Protein AF-A0A1J4XN69-F1 (afdb_monomer)

pLDDT: mean 76.32, std 21.77, range [27.19, 97.62]

Mean predicted aligned error: 12.13 Å

Structure (mmCIF, N/CA/C/O backbone):
data_AF-A0A1J4XN69-F1
#
_entry.id   AF-A0A1J4XN69-F1
#
loop_
_atom_site.group_PDB
_atom_site.id
_atom_site.type_symbol
_atom_site.label_atom_id
_atom_site.label_alt_id
_atom_site.label_comp_id
_atom_site.label_asym_id
_atom_site.label_entity_id
_atom_site.label_seq_id
_atom_site.pdbx_PDB_ins_code
_atom_site.Cartn_x
_atom_site.Cartn_y
_atom_site.Cartn_z
_atom_site.occupancy
_atom_site.B_iso_or_equiv
_atom_site.auth_seq_id
_atom_site.auth_comp_id
_atom_site.auth_asym_id
_atom_site.auth_atom_id
_atom_site.pdbx_PDB_model_num
ATOM 1 N N . MET A 1 1 ? 41.492 -45.434 -19.836 1.00 35.31 1 MET A N 1
ATOM 2 C CA . MET A 1 1 ? 42.492 -44.743 -20.677 1.00 35.31 1 MET A CA 1
ATOM 3 C C . MET A 1 1 ? 41.707 -43.757 -21.533 1.00 35.31 1 MET A C 1
ATOM 5 O O . MET A 1 1 ? 40.925 -44.209 -22.350 1.00 35.31 1 MET A O 1
ATOM 9 N N . THR A 1 2 ? 41.523 -42.527 -21.042 1.00 30.77 2 THR A N 1
ATOM 10 C CA . THR A 1 2 ? 42.306 -41.327 -21.431 1.00 30.77 2 THR A CA 1
ATOM 11 C C . THR A 1 2 ? 41.895 -40.849 -22.830 1.00 30.77 2 THR A C 1
ATOM 13 O O . THR A 1 2 ? 41.963 -41.652 -23.744 1.00 30.77 2 THR A O 1
ATOM 16 N N . LEU A 1 3 ? 41.552 -39.599 -23.148 1.00 30.45 3 LEU A N 1
ATOM 17 C CA . LEU A 1 3 ? 41.220 -38.330 -22.477 1.00 30.45 3 LEU A CA 1
ATOM 18 C C . LEU A 1 3 ? 40.972 -37.339 -23.656 1.00 30.45 3 LEU A C 1
ATOM 20 O O . LEU A 1 3 ? 41.602 -37.530 -24.693 1.00 30.45 3 LEU A O 1
ATOM 24 N N . ILE A 1 4 ? 40.179 -36.270 -23.438 1.00 34.19 4 ILE A N 1
ATOM 25 C CA . ILE A 1 4 ? 40.153 -34.936 -24.126 1.00 34.19 4 ILE A CA 1
ATOM 26 C C . ILE A 1 4 ? 39.883 -34.874 -25.661 1.00 34.19 4 ILE A C 1
ATOM 28 O O . ILE A 1 4 ? 40.164 -35.812 -26.382 1.00 34.19 4 ILE A O 1
ATOM 32 N N . VAL A 1 5 ? 39.317 -33.831 -26.296 1.00 29.91 5 VAL A N 1
ATOM 33 C CA . VAL A 1 5 ? 39.166 -32.370 -26.069 1.00 29.91 5 VAL A CA 1
ATOM 34 C C . VAL A 1 5 ? 37.910 -31.916 -26.869 1.00 29.91 5 VAL A C 1
ATOM 36 O O . VAL A 1 5 ? 37.657 -32.461 -27.936 1.00 29.91 5 VAL A O 1
ATOM 39 N N . GLY A 1 6 ? 37.081 -30.970 -26.411 1.00 27.19 6 GLY A N 1
ATOM 40 C CA . GLY A 1 6 ? 37.078 -29.594 -26.957 1.00 27.19 6 GLY A CA 1
ATOM 41 C C . GLY A 1 6 ? 35.696 -29.189 -27.498 1.00 27.19 6 GLY A C 1
ATOM 42 O O . GLY A 1 6 ? 35.107 -29.923 -28.276 1.00 27.19 6 GLY A O 1
ATOM 43 N N . CYS A 1 7 ? 35.075 -28.120 -26.993 1.00 29.77 7 CYS A N 1
ATOM 44 C CA 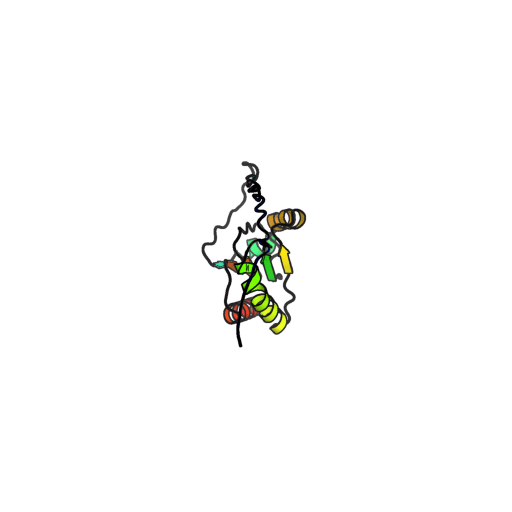. CYS A 1 7 ? 35.172 -26.721 -27.464 1.00 29.77 7 CYS A CA 1
ATOM 45 C C . CYS A 1 7 ? 33.787 -26.299 -28.023 1.00 29.77 7 CYS A C 1
ATOM 47 O O . CYS A 1 7 ? 33.346 -26.785 -29.056 1.00 29.77 7 CYS A O 1
ATOM 49 N N . SER A 1 8 ? 32.985 -25.588 -27.227 1.00 33.19 8 SER A N 1
ATOM 50 C CA . SER A 1 8 ? 32.719 -24.145 -27.391 1.00 33.19 8 SER A CA 1
ATOM 51 C C . SER A 1 8 ? 31.773 -23.797 -28.541 1.00 33.19 8 SER A C 1
ATOM 53 O O . SER A 1 8 ? 32.175 -23.771 -29.700 1.00 33.19 8 SER A O 1
ATOM 55 N N . LYS A 1 9 ? 30.550 -23.372 -28.204 1.00 38.03 9 LYS A N 1
ATOM 56 C CA . LYS A 1 9 ? 29.895 -22.284 -28.939 1.00 38.03 9 LYS A CA 1
ATOM 57 C C . LYS A 1 9 ? 29.342 -21.276 -27.942 1.00 38.03 9 LYS A C 1
ATOM 59 O O . LYS A 1 9 ? 28.361 -21.534 -27.253 1.00 38.03 9 LYS A O 1
ATOM 64 N N . GLN A 1 10 ? 30.058 -20.159 -27.858 1.00 33.34 10 GLN A N 1
ATOM 65 C CA . GLN A 1 10 ? 29.579 -18.897 -27.321 1.00 33.34 10 GLN A CA 1
ATOM 66 C C . GLN A 1 10 ? 28.305 -18.469 -28.057 1.00 33.34 10 GLN A C 1
ATOM 68 O O . GLN A 1 10 ? 28.225 -18.584 -29.280 1.00 33.34 10 GLN A O 1
ATOM 73 N N . ALA A 1 11 ? 27.355 -17.917 -27.311 1.00 31.45 11 ALA A N 1
ATOM 74 C CA . ALA A 1 11 ? 26.424 -16.929 -27.829 1.00 31.45 11 ALA A CA 1
ATOM 75 C C . ALA A 1 11 ? 26.785 -15.601 -27.152 1.00 31.45 11 ALA A C 1
ATOM 77 O O . ALA A 1 11 ? 26.279 -15.277 -26.083 1.00 31.45 11 ALA A O 1
ATOM 78 N N . ASP A 1 12 ? 27.738 -14.889 -27.750 1.00 33.47 12 ASP A N 1
ATOM 79 C CA . ASP A 1 12 ? 27.835 -13.439 -27.621 1.00 33.47 12 ASP A CA 1
ATOM 80 C C . ASP A 1 12 ? 27.062 -12.868 -28.806 1.00 33.47 12 ASP A C 1
ATOM 82 O O . ASP A 1 12 ? 27.462 -13.091 -29.946 1.00 33.47 12 ASP A O 1
ATOM 86 N N . VAL A 1 13 ? 25.943 -12.199 -28.538 1.00 35.69 13 VAL A N 1
ATOM 87 C CA . VAL A 1 13 ? 25.631 -10.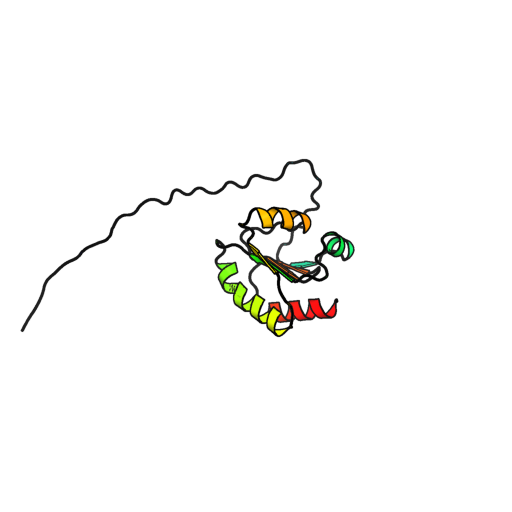943 -29.222 1.00 35.69 13 VAL A CA 1
ATOM 88 C C . VAL A 1 13 ? 24.973 -10.047 -28.183 1.00 35.69 13 VAL A C 1
ATOM 90 O O . VAL A 1 13 ? 23.771 -10.105 -27.923 1.00 35.69 13 VAL A O 1
ATOM 93 N N . THR A 1 14 ? 25.810 -9.230 -27.561 1.00 39.53 14 THR A N 1
ATOM 94 C CA . THR A 1 14 ? 25.396 -7.970 -26.952 1.00 39.53 14 THR A CA 1
ATOM 95 C C . THR A 1 14 ? 24.669 -7.113 -27.997 1.00 39.53 14 THR A C 1
ATOM 97 O O . THR A 1 14 ? 25.216 -6.792 -29.049 1.00 39.53 14 THR A O 1
ATOM 100 N N . GLN A 1 15 ? 23.427 -6.721 -27.711 1.00 38.56 15 GLN A N 1
ATOM 101 C CA . GLN A 1 15 ? 22.818 -5.551 -28.338 1.00 38.56 15 GLN A CA 1
ATOM 102 C C . GLN A 1 15 ? 22.470 -4.553 -27.229 1.00 38.56 15 GLN A C 1
ATOM 104 O O . GLN A 1 15 ? 21.884 -4.949 -26.219 1.00 38.56 15 GLN A O 1
ATOM 109 N N . PRO A 1 16 ? 22.888 -3.285 -27.366 1.00 36.38 16 PRO A N 1
ATOM 110 C CA . PRO A 1 16 ? 22.717 -2.281 -26.333 1.00 36.38 16 PRO A CA 1
ATOM 111 C C . PRO A 1 16 ? 21.229 -1.956 -26.213 1.00 36.38 16 PRO A C 1
ATOM 113 O O . PRO A 1 16 ? 20.608 -1.494 -27.168 1.00 36.38 16 PRO A O 1
ATOM 116 N N . VAL A 1 17 ? 20.647 -2.203 -25.041 1.00 45.75 17 VAL A N 1
ATO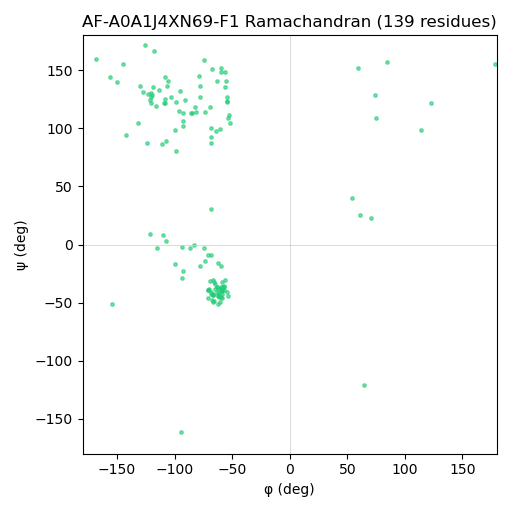M 117 C CA . VAL A 1 17 ? 19.336 -1.648 -24.711 1.00 45.75 17 VAL A CA 1
ATOM 118 C C . VAL A 1 17 ? 19.514 -0.142 -24.554 1.00 45.75 17 VAL A C 1
ATOM 120 O O . VAL A 1 17 ? 20.056 0.341 -23.563 1.00 45.75 17 VAL A O 1
ATOM 123 N N . GLU A 1 18 ? 19.146 0.601 -25.598 1.00 37.28 18 GLU A N 1
ATOM 124 C CA . GLU A 1 18 ? 19.028 2.053 -25.552 1.00 37.28 18 GLU A CA 1
ATOM 125 C C . GLU A 1 18 ? 18.102 2.431 -24.396 1.00 37.28 18 GLU A C 1
ATOM 127 O O . GLU A 1 18 ? 16.889 2.212 -24.432 1.00 37.28 18 GLU A O 1
ATOM 132 N N . ASN A 1 19 ? 18.708 3.001 -23.358 1.00 50.09 19 ASN A N 1
ATOM 133 C CA . ASN A 1 19 ? 18.027 3.635 -22.246 1.00 5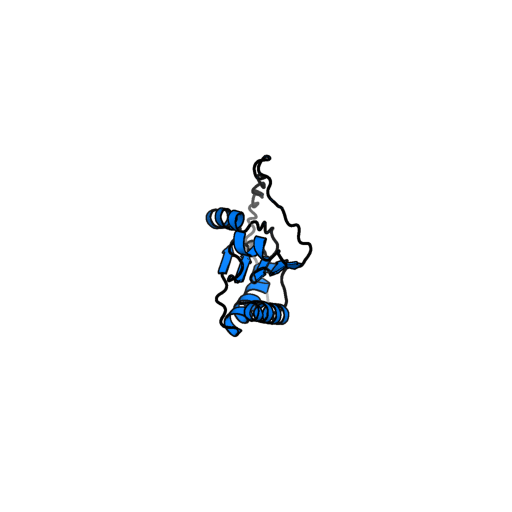0.09 19 ASN A CA 1
ATOM 134 C C . ASN A 1 19 ? 17.183 4.792 -22.786 1.00 50.09 19 ASN A C 1
ATOM 136 O O . ASN A 1 19 ? 17.688 5.887 -23.029 1.00 50.09 19 ASN A O 1
ATOM 140 N N . LYS A 1 20 ? 15.885 4.557 -22.967 1.00 40.59 20 LYS A N 1
ATOM 141 C CA . LYS A 1 20 ? 14.895 5.628 -23.060 1.00 40.59 20 LYS A CA 1
ATOM 142 C C . LYS A 1 20 ? 14.251 5.752 -21.695 1.00 40.59 20 LYS A C 1
ATOM 144 O O . LYS A 1 20 ? 13.187 5.196 -21.438 1.00 40.59 20 LYS A O 1
ATOM 149 N N . GLU A 1 21 ? 14.955 6.451 -20.809 1.00 42.66 21 GLU A N 1
ATOM 150 C CA . GLU A 1 21 ? 14.348 7.073 -19.641 1.00 42.66 21 GLU A CA 1
ATOM 151 C C . GLU A 1 21 ? 13.164 7.898 -20.157 1.00 42.66 21 GLU A C 1
ATOM 153 O O . GLU A 1 21 ? 13.344 8.920 -20.821 1.00 42.66 21 GLU A O 1
ATOM 158 N N . ALA A 1 22 ? 11.945 7.400 -19.946 1.00 39.31 22 ALA A N 1
ATOM 159 C CA . ALA A 1 22 ? 10.741 8.166 -20.207 1.00 39.31 22 ALA A CA 1
ATOM 160 C C . ALA A 1 22 ? 10.766 9.348 -19.237 1.00 39.31 22 ALA A C 1
ATOM 162 O O . ALA A 1 22 ? 10.485 9.205 -18.046 1.00 39.31 22 ALA A O 1
ATOM 163 N N . ALA A 1 23 ? 11.222 10.488 -19.754 1.00 38.09 23 ALA A N 1
ATOM 164 C CA . ALA A 1 23 ? 11.354 11.722 -19.015 1.00 38.09 23 ALA A CA 1
ATOM 165 C C . ALA A 1 23 ? 10.010 12.063 -18.369 1.00 38.09 23 ALA A C 1
ATOM 167 O O . ALA A 1 23 ? 8.976 12.158 -19.027 1.00 38.09 23 ALA A O 1
ATOM 168 N N . TYR A 1 24 ? 10.052 12.213 -17.052 1.00 50.41 24 TYR A N 1
ATOM 169 C CA . TYR A 1 24 ? 8.988 12.779 -16.245 1.00 50.41 24 TYR A CA 1
ATOM 170 C C . TYR A 1 24 ? 8.582 14.142 -16.821 1.00 50.41 24 TYR A C 1
ATOM 172 O O . TYR A 1 24 ? 9.355 15.096 -16.755 1.00 50.41 24 TYR A O 1
ATOM 180 N N . GLU A 1 25 ? 7.375 14.241 -17.376 1.00 45.91 25 GLU A N 1
ATOM 181 C CA . GLU A 1 25 ? 6.770 15.535 -17.676 1.00 45.91 25 GLU A CA 1
ATOM 182 C C . GLU A 1 25 ? 6.073 16.046 -16.404 1.00 45.91 25 GLU A C 1
ATOM 184 O O . GLU A 1 25 ? 5.119 15.415 -15.930 1.00 45.91 25 GLU A O 1
ATOM 189 N N . PRO A 1 26 ? 6.551 17.147 -15.792 1.00 45.44 26 PRO A N 1
ATOM 190 C CA . PRO A 1 26 ? 5.891 17.725 -14.632 1.00 45.44 26 PRO A CA 1
ATOM 191 C C . PRO A 1 26 ? 4.484 18.207 -15.003 1.00 45.44 26 PRO A C 1
ATOM 193 O O . PRO A 1 26 ? 4.264 18.782 -16.069 1.00 45.44 26 PRO A O 1
ATOM 196 N N . ALA A 1 27 ? 3.531 17.991 -14.094 1.00 50.09 27 ALA A N 1
ATOM 197 C CA . ALA A 1 27 ? 2.179 18.526 -14.217 1.00 50.09 27 ALA A CA 1
ATOM 198 C C . ALA A 1 27 ? 2.199 20.068 -14.368 1.00 50.09 27 ALA A C 1
ATOM 200 O O . ALA A 1 27 ? 3.099 20.722 -13.830 1.00 50.09 27 ALA A O 1
ATOM 201 N N . PRO A 1 28 ? 1.233 20.661 -15.099 1.00 51.94 28 PRO A N 1
ATOM 202 C CA . PRO A 1 28 ? 1.236 22.084 -15.421 1.00 51.94 28 PRO A CA 1
ATOM 203 C C . PRO A 1 28 ? 1.213 22.992 -14.171 1.00 51.94 28 PRO A C 1
ATOM 205 O O . PRO A 1 28 ? 0.596 22.638 -13.168 1.00 51.94 28 PRO A O 1
ATOM 208 N N . PRO A 1 29 ? 1.836 24.189 -14.220 1.00 59.09 29 PRO A N 1
ATOM 209 C CA . PRO A 1 29 ? 2.292 24.914 -13.023 1.00 59.09 29 PRO A CA 1
ATOM 210 C C . PRO A 1 29 ? 1.215 25.600 -12.161 1.00 59.09 29 PRO A C 1
ATOM 212 O O . PRO A 1 29 ? 1.563 26.211 -11.155 1.00 59.09 29 PRO A O 1
ATOM 215 N N . ASN A 1 30 ? -0.066 25.573 -12.550 1.00 57.38 30 ASN A N 1
ATOM 216 C CA . ASN A 1 30 ? -1.038 26.589 -12.112 1.00 57.38 30 ASN A CA 1
ATOM 217 C C . ASN A 1 30 ? -2.266 26.064 -11.352 1.00 57.38 30 ASN A C 1
ATOM 219 O O . ASN A 1 30 ? -3.185 26.837 -11.086 1.00 57.38 30 ASN A O 1
ATOM 223 N N . GLU A 1 31 ? -2.297 24.791 -10.968 1.00 54.47 31 GLU A N 1
ATOM 224 C CA . GLU A 1 31 ? -3.326 24.280 -10.059 1.00 54.47 31 GLU A CA 1
ATOM 225 C C . GLU A 1 31 ? -2.706 24.120 -8.667 1.00 54.47 31 GLU A C 1
ATOM 227 O O . GLU A 1 31 ? -1.654 23.485 -8.556 1.00 54.47 31 GLU A O 1
ATOM 232 N N . PRO A 1 32 ? -3.289 24.694 -7.595 1.00 46.97 32 PRO A N 1
ATOM 233 C CA . PRO A 1 32 ? -2.801 24.460 -6.245 1.00 46.97 32 PRO A CA 1
ATOM 234 C C . PRO A 1 32 ? -3.085 23.002 -5.872 1.00 46.97 32 PRO A C 1
ATOM 236 O O . PRO A 1 32 ? -4.126 22.672 -5.308 1.00 46.97 32 PRO A O 1
ATOM 239 N N . VAL A 1 33 ? -2.158 22.112 -6.218 1.00 53.00 33 VAL A N 1
ATOM 240 C CA . VAL A 1 33 ? -2.153 20.743 -5.718 1.00 53.00 33 VAL A CA 1
ATOM 241 C C . VAL A 1 33 ? -1.711 20.832 -4.264 1.00 53.00 33 VAL A C 1
ATOM 243 O O . VAL A 1 33 ? -0.590 21.239 -3.963 1.00 53.00 33 VAL A O 1
ATOM 246 N N . GLU A 1 34 ? -2.604 20.494 -3.342 1.00 54.84 34 GLU A N 1
ATOM 247 C CA . GLU A 1 34 ? -2.238 20.302 -1.943 1.00 54.84 34 GLU A CA 1
ATOM 248 C C . GLU A 1 34 ? -1.361 19.043 -1.854 1.00 54.84 34 GLU A C 1
ATOM 250 O O . GLU A 1 34 ? -1.858 17.916 -1.792 1.00 54.84 34 GLU A O 1
ATOM 255 N N . ILE A 1 35 ? -0.043 19.239 -1.933 1.00 59.31 35 ILE A N 1
ATOM 256 C CA . ILE A 1 35 ? 0.947 18.162 -1.889 1.00 59.31 35 ILE A CA 1
ATOM 257 C C . ILE A 1 35 ? 1.261 17.860 -0.426 1.00 59.31 35 ILE A C 1
ATOM 259 O O . ILE A 1 35 ? 1.864 18.668 0.280 1.00 59.31 35 ILE A O 1
ATOM 263 N N . ILE A 1 36 ? 0.873 16.668 0.022 1.00 65.38 36 ILE A N 1
ATOM 264 C CA . ILE A 1 36 ? 1.246 16.146 1.336 1.00 65.38 36 ILE A CA 1
ATOM 265 C C . ILE A 1 36 ? 2.513 15.312 1.156 1.00 65.38 36 ILE A C 1
ATOM 267 O O . ILE A 1 36 ? 2.473 14.205 0.621 1.00 65.38 36 ILE A O 1
ATOM 271 N N . THR A 1 37 ? 3.650 15.846 1.599 1.00 65.31 37 THR A N 1
ATOM 272 C CA . THR A 1 37 ? 4.926 15.124 1.563 1.00 65.31 37 THR A CA 1
ATOM 273 C C . THR A 1 37 ? 5.026 14.188 2.760 1.00 65.31 37 THR A C 1
ATOM 275 O O . THR A 1 37 ? 5.044 14.632 3.907 1.00 65.31 37 THR A O 1
ATOM 278 N N . LEU A 1 38 ? 5.131 12.888 2.494 1.00 71.81 38 LEU A N 1
ATOM 279 C CA . LEU A 1 38 ? 5.345 11.861 3.511 1.00 71.81 38 LEU A CA 1
ATOM 280 C C . LEU A 1 38 ? 6.781 11.345 3.429 1.00 71.81 38 LEU A C 1
ATOM 282 O O . LEU A 1 38 ? 7.294 11.095 2.342 1.00 71.81 38 LEU A O 1
ATOM 286 N N . THR A 1 39 ? 7.435 11.174 4.579 1.0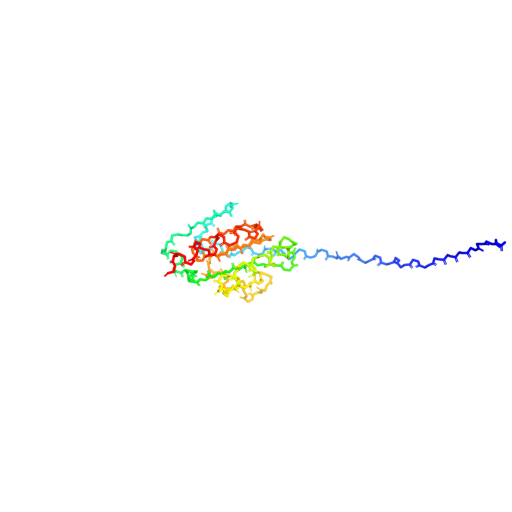0 69.44 39 THR A N 1
ATOM 287 C CA . THR A 1 39 ? 8.807 10.639 4.646 1.00 69.44 39 THR A CA 1
ATOM 288 C C . THR A 1 39 ? 8.845 9.129 4.868 1.00 69.44 39 THR A C 1
ATOM 290 O O . THR A 1 39 ? 9.790 8.477 4.435 1.00 69.44 39 THR A O 1
ATOM 293 N N . LYS A 1 40 ? 7.830 8.559 5.532 1.00 80.25 40 LYS A N 1
ATOM 294 C CA . LYS A 1 40 ? 7.721 7.113 5.781 1.00 80.25 40 LYS A CA 1
ATOM 295 C C . LYS A 1 40 ? 6.278 6.662 5.979 1.00 80.25 40 LYS A C 1
ATOM 297 O O . LYS A 1 40 ? 5.825 5.743 5.319 1.00 80.25 40 LYS A O 1
ATOM 302 N N . GLU A 1 41 ? 5.552 7.320 6.868 1.00 86.50 41 GLU A N 1
ATOM 303 C CA . GLU A 1 41 ? 4.135 7.067 7.126 1.00 86.50 41 GLU A CA 1
ATOM 304 C C . GLU A 1 41 ? 3.449 8.392 7.452 1.00 86.50 41 GLU A C 1
ATOM 306 O O . GLU A 1 41 ? 4.096 9.349 7.888 1.00 86.50 41 GLU A O 1
ATOM 311 N N . GLY A 1 42 ? 2.145 8.468 7.230 1.00 86.81 42 GLY A N 1
ATOM 312 C CA . GLY A 1 42 ? 1.360 9.626 7.620 1.00 86.81 42 GLY A CA 1
ATOM 313 C C . GLY A 1 42 ? -0.126 9.363 7.532 1.00 86.81 42 GLY A C 1
ATOM 314 O O . GLY A 1 42 ? -0.585 8.448 6.853 1.00 86.81 42 GLY A O 1
ATOM 315 N N . ARG A 1 43 ? -0.899 10.176 8.243 1.00 88.81 43 ARG A N 1
ATOM 316 C CA . ARG A 1 43 ? -2.352 10.056 8.278 1.00 88.81 43 ARG A CA 1
ATOM 317 C C . ARG A 1 43 ? -2.974 11.346 7.766 1.00 88.81 43 ARG A C 1
ATOM 319 O O . ARG A 1 43 ? -2.656 12.426 8.257 1.00 88.81 43 ARG A O 1
ATOM 326 N N . LEU A 1 44 ? -3.854 11.213 6.783 1.00 87.31 44 LEU A N 1
ATOM 327 C CA . LEU A 1 44 ? -4.664 12.314 6.282 1.00 87.31 44 LEU A CA 1
ATOM 328 C C . LEU A 1 44 ? -5.658 12.760 7.357 1.00 87.31 44 LEU A C 1
ATOM 330 O O . LEU A 1 44 ? -6.119 11.949 8.170 1.00 87.31 44 LEU A O 1
ATOM 334 N N . SER A 1 45 ? -6.038 14.040 7.330 1.00 88.56 45 SER A N 1
ATOM 335 C CA . SER A 1 45 ? -7.200 14.491 8.093 1.00 88.56 45 SER A CA 1
ATOM 336 C C . SER A 1 45 ? -8.448 13.732 7.620 1.00 88.56 45 SER A C 1
ATOM 338 O O . SER A 1 45 ? -8.533 13.304 6.464 1.00 88.56 45 SER A O 1
ATOM 340 N N . GLN A 1 46 ? -9.441 13.557 8.495 1.00 88.31 46 GLN A N 1
ATOM 341 C CA . GLN A 1 46 ? -10.664 12.841 8.120 1.00 88.31 46 GLN A CA 1
ATOM 342 C C . GLN A 1 46 ? -11.376 13.520 6.939 1.00 88.31 46 GLN A C 1
ATOM 344 O O . GLN A 1 46 ? -11.827 12.841 6.022 1.00 88.31 46 GLN A O 1
ATOM 349 N N . GLY A 1 47 ? -11.412 14.857 6.911 1.00 89.00 47 GLY A N 1
ATOM 350 C CA . GLY A 1 47 ? -11.992 15.608 5.796 1.00 89.00 47 GLY A CA 1
ATOM 351 C C . GLY A 1 47 ? -11.271 15.347 4.473 1.00 89.00 47 GLY A C 1
ATOM 352 O O . GLY A 1 47 ? -11.918 15.141 3.449 1.00 89.00 47 GLY A O 1
ATOM 353 N N . ASP A 1 48 ? -9.942 15.293 4.494 1.00 88.25 48 ASP A N 1
ATOM 354 C CA . ASP A 1 48 ? -9.120 15.069 3.300 1.00 88.25 48 ASP A CA 1
ATOM 355 C C . ASP A 1 48 ? -9.212 13.647 2.769 1.00 88.25 48 ASP A C 1
ATOM 357 O O . ASP A 1 48 ? -9.290 13.441 1.558 1.00 88.25 48 ASP A O 1
ATOM 361 N N . CYS A 1 49 ? -9.253 12.686 3.683 1.00 89.25 49 CYS A N 1
ATOM 362 C CA . CYS A 1 49 ? -9.454 11.277 3.394 1.00 89.25 49 CYS A CA 1
ATOM 363 C C . CYS A 1 49 ? -10.811 11.010 2.723 1.00 89.25 49 CYS A C 1
ATOM 365 O O . CYS A 1 49 ? -10.872 10.325 1.701 1.00 89.25 49 CYS A O 1
ATOM 367 N N . MET A 1 50 ? -11.886 11.615 3.245 1.00 89.94 50 MET A N 1
ATOM 368 C CA . MET A 1 50 ? -13.235 11.509 2.673 1.00 89.94 50 MET A CA 1
ATOM 369 C C . MET A 1 50 ? -13.332 12.195 1.305 1.00 89.94 50 MET A C 1
ATOM 371 O O . MET A 1 50 ? -13.883 11.622 0.369 1.00 89.94 50 MET A O 1
ATOM 375 N N . LYS A 1 51 ? -12.758 13.401 1.150 1.00 89.69 51 LYS A N 1
ATOM 376 C CA . LYS A 1 51 ? -12.718 14.112 -0.146 1.00 89.69 51 LYS A CA 1
ATOM 377 C C . LYS A 1 51 ? -12.038 13.279 -1.237 1.00 89.69 51 LYS A C 1
ATOM 379 O O . LYS A 1 51 ? -12.507 13.269 -2.371 1.00 89.69 51 LYS A O 1
ATOM 384 N N . ARG A 1 52 ? -10.963 12.572 -0.875 1.00 87.19 52 ARG A N 1
ATOM 385 C CA . ARG A 1 52 ? -10.191 11.681 -1.757 1.00 87.19 52 ARG A CA 1
ATOM 386 C C . ARG A 1 52 ? -10.803 10.275 -1.878 1.00 87.19 52 ARG A C 1
ATOM 388 O O . ARG A 1 52 ? -10.268 9.461 -2.617 1.00 87.19 52 ARG A O 1
ATOM 395 N N . LYS A 1 53 ? -11.925 9.987 -1.199 1.00 89.94 53 LYS A N 1
ATOM 396 C CA . LYS A 1 53 ? -12.633 8.688 -1.216 1.00 89.94 53 LYS A CA 1
ATOM 397 C C . LYS A 1 53 ? -11.735 7.501 -0.849 1.00 89.94 53 LYS A C 1
ATOM 399 O O . LYS A 1 53 ? -11.785 6.454 -1.491 1.00 89.94 53 LYS A O 1
ATOM 404 N N . LEU A 1 54 ? -10.870 7.701 0.143 1.00 90.75 54 LEU A N 1
ATOM 405 C CA . LEU A 1 54 ? -9.924 6.681 0.596 1.00 90.75 54 LEU A CA 1
ATOM 406 C C . LEU A 1 54 ? -10.396 5.955 1.855 1.00 90.75 54 LEU A C 1
ATOM 408 O O . LEU A 1 54 ? -9.859 4.901 2.154 1.00 90.75 54 LEU A O 1
ATOM 412 N N . ASN A 1 55 ? -11.369 6.499 2.595 1.00 92.06 55 ASN A N 1
ATOM 413 C CA . ASN A 1 55 ? -11.730 6.089 3.959 1.00 92.06 55 ASN A CA 1
ATOM 414 C C . ASN A 1 55 ? -12.081 4.603 4.128 1.00 92.06 55 ASN A C 1
ATOM 416 O O . ASN A 1 55 ? -11.836 4.055 5.197 1.00 92.06 55 ASN A O 1
ATOM 420 N N . ASP A 1 56 ? -12.632 3.975 3.097 1.00 93.19 56 ASP A N 1
ATOM 421 C CA . ASP A 1 56 ? -13.086 2.584 3.057 1.00 93.19 56 ASP A CA 1
ATOM 422 C C . ASP A 1 56 ? -12.208 1.698 2.160 1.00 93.19 56 ASP A C 1
ATOM 424 O O . ASP A 1 56 ? -12.534 0.536 1.921 1.00 93.19 56 ASP A O 1
ATOM 428 N N . LYS A 1 57 ? -11.077 2.220 1.672 1.00 93.81 57 LYS A N 1
ATOM 429 C CA . LYS A 1 57 ? -10.219 1.527 0.710 1.00 93.81 57 LYS A CA 1
ATOM 430 C C . LYS A 1 57 ? -8.913 1.059 1.331 1.00 93.81 57 LYS A C 1
ATOM 432 O O . LYS A 1 57 ? -8.282 1.768 2.117 1.00 93.81 57 LYS A O 1
ATOM 437 N N . VAL A 1 58 ? -8.462 -0.105 0.875 1.00 96.56 58 VAL A N 1
ATOM 438 C CA . 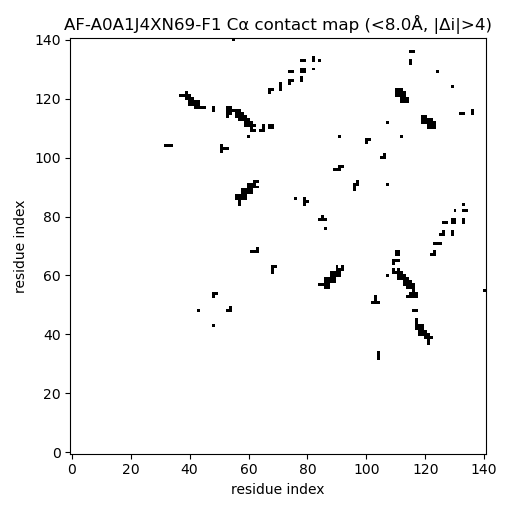VAL A 1 58 ? -7.084 -0.565 1.040 1.00 96.56 58 VAL A CA 1
ATOM 439 C C . VAL A 1 58 ? -6.458 -0.684 -0.341 1.00 96.56 58 VAL A C 1
ATOM 441 O O . VAL A 1 58 ? -6.978 -1.402 -1.190 1.00 96.56 58 VAL A O 1
ATOM 444 N N . ILE A 1 59 ? -5.386 0.067 -0.591 1.00 94.56 59 ILE A N 1
ATOM 445 C CA . ILE A 1 59 ? -4.776 0.206 -1.917 1.00 94.56 59 ILE A CA 1
ATOM 446 C C . ILE A 1 59 ? -3.270 -0.030 -1.818 1.00 94.56 59 ILE A C 1
ATOM 448 O O . ILE A 1 59 ? -2.611 0.522 -0.938 1.00 94.56 59 ILE A O 1
ATOM 452 N N . MET A 1 60 ? -2.716 -0.791 -2.756 1.00 93.19 60 MET A N 1
ATOM 453 C CA . MET A 1 60 ? -1.288 -0.819 -3.056 1.00 93.19 60 MET A CA 1
ATOM 454 C C . MET A 1 60 ? -1.048 -0.133 -4.398 1.00 93.19 60 MET A C 1
ATOM 456 O O . MET A 1 60 ? -1.627 -0.515 -5.411 1.00 93.19 60 MET A O 1
ATOM 460 N N . LEU A 1 61 ? -0.168 0.862 -4.397 1.00 90.94 61 LEU A N 1
ATOM 461 C CA . LEU A 1 61 ? 0.382 1.469 -5.601 1.00 90.94 61 LEU A CA 1
ATOM 462 C C . LEU A 1 61 ? 1.728 0.796 -5.883 1.00 90.94 61 LEU A C 1
ATOM 464 O O . LEU A 1 61 ? 2.661 0.888 -5.073 1.00 90.94 61 LEU A O 1
ATOM 468 N N . GLU A 1 62 ? 1.804 0.090 -7.004 1.00 88.06 62 GLU A N 1
ATOM 469 C CA . GLU A 1 62 ? 2.935 -0.754 -7.387 1.00 88.06 62 GLU A CA 1
ATOM 470 C C . GLU A 1 62 ? 3.474 -0.385 -8.773 1.00 88.06 62 GLU A C 1
ATOM 472 O O . GLU A 1 62 ? 2.913 0.462 -9.460 1.00 88.06 62 GLU A O 1
ATOM 477 N N . SER A 1 63 ? 4.606 -0.970 -9.159 1.00 84.94 63 SER A N 1
ATOM 478 C CA . SER A 1 63 ? 5.141 -0.839 -10.511 1.00 84.94 63 SER A CA 1
ATOM 479 C C . SER A 1 63 ? 5.930 -2.081 -10.907 1.00 84.94 63 SER A C 1
ATOM 481 O O . SER A 1 63 ? 6.790 -2.546 -10.150 1.00 84.94 63 SER A O 1
ATOM 483 N N . MET A 1 64 ? 5.782 -2.511 -12.163 1.00 79.31 64 MET A N 1
ATOM 484 C CA . MET A 1 64 ? 6.546 -3.633 -12.723 1.00 79.31 64 MET A CA 1
ATOM 485 C C . MET A 1 64 ? 8.079 -3.445 -12.710 1.00 79.31 64 MET A C 1
ATOM 487 O O . MET A 1 64 ? 8.825 -4.421 -12.799 1.00 79.31 64 MET A O 1
ATOM 491 N N . PHE A 1 65 ? 8.570 -2.207 -12.572 1.00 80.56 65 PHE A N 1
ATOM 492 C CA . PHE A 1 65 ? 10.005 -1.887 -12.501 1.00 80.56 65 PHE A CA 1
ATOM 493 C C . PHE A 1 65 ? 10.545 -1.814 -11.063 1.00 80.56 65 PHE A C 1
ATOM 495 O O . PHE A 1 65 ? 11.738 -1.601 -10.842 1.00 80.56 65 PHE A O 1
ATOM 502 N N . CYS A 1 66 ? 9.680 -1.998 -10.067 1.00 84.38 66 CYS A N 1
ATOM 503 C CA . CYS A 1 66 ? 10.004 -1.867 -8.655 1.00 84.38 66 CYS A CA 1
ATOM 504 C C . CYS A 1 66 ? 10.252 -3.250 -8.028 1.00 84.38 66 CYS A C 1
ATOM 506 O O . CYS A 1 66 ? 9.331 -3.954 -7.612 1.00 84.38 66 CYS A O 1
ATOM 508 N N . GLY A 1 67 ? 11.526 -3.638 -7.891 1.00 82.56 67 GLY A N 1
ATOM 509 C CA . GLY A 1 67 ? 11.903 -4.912 -7.256 1.00 82.56 67 GLY A CA 1
ATOM 510 C C . GLY A 1 67 ? 11.375 -5.063 -5.820 1.00 82.56 67 GLY A C 1
ATOM 511 O O . GLY A 1 67 ? 10.947 -6.147 -5.426 1.00 82.56 67 GLY A O 1
ATOM 512 N N . HIS A 1 68 ? 11.320 -3.962 -5.063 1.00 84.50 68 HIS A N 1
ATOM 513 C CA . HIS A 1 68 ? 10.743 -3.943 -3.716 1.00 84.50 68 HIS A CA 1
ATOM 514 C C . HIS A 1 68 ? 9.232 -4.216 -3.713 1.00 84.50 68 HIS A C 1
ATOM 516 O O . HIS A 1 68 ? 8.740 -4.843 -2.780 1.00 84.50 68 HIS A O 1
ATOM 522 N N . CYS A 1 69 ? 8.510 -3.794 -4.758 1.00 86.38 69 CYS A N 1
ATOM 523 C CA . CYS A 1 69 ? 7.072 -4.006 -4.904 1.00 86.38 69 CYS A CA 1
ATOM 524 C C . CYS A 1 69 ? 6.787 -5.499 -5.094 1.00 86.38 69 CYS A C 1
ATOM 526 O O . CYS A 1 69 ? 6.010 -6.082 -4.342 1.00 86.38 69 CYS A O 1
ATOM 528 N N . LYS A 1 70 ? 7.528 -6.151 -6.000 1.00 87.00 70 LYS A N 1
ATOM 529 C CA . LYS A 1 70 ? 7.419 -7.597 -6.239 1.00 87.00 70 LYS A CA 1
ATOM 530 C C . LYS A 1 70 ? 7.695 -8.435 -4.987 1.00 87.00 70 LYS A C 1
ATOM 532 O O . LYS A 1 70 ? 7.038 -9.448 -4.779 1.00 87.00 70 LYS A O 1
ATOM 537 N N . ALA A 1 71 ? 8.671 -8.029 -4.174 1.00 89.88 71 ALA A N 1
ATOM 538 C CA . ALA A 1 71 ? 9.034 -8.757 -2.961 1.00 89.88 71 ALA A CA 1
ATOM 539 C C . ALA A 1 71 ? 7.967 -8.646 -1.861 1.00 89.88 71 ALA A C 1
ATOM 541 O O . ALA A 1 71 ? 7.701 -9.623 -1.171 1.00 89.88 71 ALA A O 1
ATOM 542 N N . THR A 1 72 ? 7.362 -7.468 -1.696 1.00 93.75 72 THR A N 1
ATOM 543 C CA . THR A 1 72 ? 6.465 -7.176 -0.567 1.00 93.75 72 THR A CA 1
ATOM 544 C C . THR A 1 72 ? 4.986 -7.448 -0.865 1.00 93.75 72 THR A C 1
ATOM 546 O O . THR A 1 72 ? 4.206 -7.693 0.052 1.00 93.75 72 THR A O 1
ATOM 549 N N . MET A 1 73 ? 4.593 -7.454 -2.145 1.00 94.00 73 MET A N 1
ATOM 550 C CA . MET A 1 73 ? 3.208 -7.672 -2.572 1.00 94.00 73 MET A CA 1
ATOM 551 C C . MET A 1 73 ? 2.578 -8.964 -2.016 1.00 94.00 73 MET A C 1
ATOM 553 O O . MET A 1 73 ? 1.449 -8.883 -1.531 1.00 94.00 73 MET A O 1
ATOM 557 N N . PRO A 1 74 ? 3.257 -10.134 -2.003 1.00 95.69 74 PRO A N 1
ATOM 558 C CA . PRO A 1 74 ? 2.668 -11.357 -1.453 1.00 95.69 74 PRO A CA 1
ATOM 559 C C . PRO A 1 74 ? 2.327 -11.246 0.038 1.00 95.69 74 PRO A C 1
ATOM 561 O O . PRO A 1 74 ? 1.282 -11.730 0.469 1.00 95.69 74 PRO A O 1
ATOM 564 N N . ASP A 1 75 ? 3.179 -10.578 0.821 1.00 96.69 75 ASP A N 1
ATOM 565 C CA . ASP A 1 75 ? 2.952 -10.369 2.254 1.00 96.69 75 ASP A CA 1
ATOM 566 C C . ASP A 1 75 ? 1.774 -9.424 2.502 1.00 96.69 75 ASP A C 1
ATOM 568 O O . ASP A 1 75 ? 0.948 -9.686 3.379 1.00 96.69 75 ASP A O 1
ATOM 572 N N . PHE A 1 76 ? 1.674 -8.356 1.705 1.00 97.12 76 PHE A N 1
ATOM 573 C CA . PHE A 1 76 ? 0.563 -7.408 1.753 1.00 97.12 76 PHE A CA 1
ATOM 574 C C . PHE A 1 76 ? -0.778 -8.073 1.406 1.00 97.12 76 PHE A C 1
ATOM 576 O O . PHE A 1 76 ? -1.724 -7.972 2.190 1.00 97.12 76 PHE A O 1
ATOM 583 N N . ILE A 1 77 ? -0.849 -8.790 0.276 1.00 96.94 77 ILE A N 1
ATOM 584 C CA . ILE A 1 77 ? -2.069 -9.486 -0.165 1.00 96.94 77 ILE A CA 1
ATOM 585 C C . ILE A 1 77 ? -2.484 -10.520 0.885 1.00 96.94 77 ILE A C 1
ATOM 587 O O . ILE A 1 77 ? -3.616 -10.490 1.362 1.00 96.94 77 ILE A O 1
ATOM 591 N N . SER A 1 78 ? -1.545 -11.363 1.332 1.00 97.25 78 SER A N 1
ATOM 592 C CA . SER A 1 78 ? -1.820 -12.394 2.338 1.00 97.25 78 SER A CA 1
ATOM 593 C C . SER A 1 78 ? -2.324 -11.810 3.664 1.00 97.25 78 SER A C 1
ATOM 595 O O . SER A 1 78 ? -3.170 -12.421 4.320 1.00 97.25 78 SER A O 1
ATOM 597 N N . ALA A 1 79 ? -1.815 -10.647 4.084 1.00 97.62 79 ALA A N 1
ATOM 598 C CA . ALA A 1 79 ? -2.286 -9.974 5.291 1.00 97.62 79 ALA A CA 1
ATOM 599 C C . ALA A 1 79 ? -3.720 -9.442 5.136 1.00 97.62 79 ALA A C 1
ATOM 601 O O . ALA A 1 79 ? -4.523 -9.621 6.053 1.00 97.62 79 ALA A O 1
ATOM 602 N N . CYS A 1 80 ? -4.048 -8.838 3.990 1.00 97.19 80 CYS A N 1
ATOM 603 C CA . CYS A 1 80 ? -5.391 -8.324 3.711 1.00 97.19 80 CYS A CA 1
ATOM 604 C C . CYS A 1 80 ? -6.419 -9.461 3.621 1.00 97.19 80 CYS A C 1
ATOM 606 O O . CYS A 1 80 ? -7.433 -9.430 4.320 1.00 97.19 80 CYS A O 1
ATOM 608 N N . GLU A 1 81 ? -6.115 -10.510 2.850 1.00 96.12 81 GLU A N 1
ATOM 609 C CA . GLU A 1 81 ? -6.969 -11.696 2.713 1.00 96.12 81 GLU A CA 1
ATOM 610 C C . GLU A 1 81 ? -7.214 -12.373 4.066 1.00 96.12 81 GLU A C 1
ATOM 612 O O . GLU A 1 81 ? -8.349 -12.707 4.406 1.00 96.12 81 GLU A O 1
ATOM 617 N N . GLY A 1 82 ? -6.168 -12.503 4.893 1.00 95.38 82 GLY A N 1
ATOM 618 C CA . GLY A 1 82 ? -6.275 -13.057 6.245 1.00 95.38 82 GLY A CA 1
ATOM 619 C C . GLY A 1 82 ? -7.177 -12.249 7.187 1.00 95.38 82 GLY A C 1
ATOM 620 O O . GLY A 1 82 ? -7.590 -12.761 8.228 1.00 95.38 82 GLY A O 1
ATOM 621 N N . LYS A 1 83 ? -7.495 -11.001 6.830 1.00 95.38 83 LYS A N 1
ATOM 622 C CA . LYS A 1 83 ? -8.401 -10.104 7.558 1.00 95.38 83 LYS A CA 1
ATOM 623 C C . LYS A 1 83 ? -9.747 -9.909 6.849 1.00 95.38 83 LYS A C 1
ATOM 625 O O . LYS A 1 83 ? -10.574 -9.153 7.348 1.00 95.38 83 LYS A O 1
ATOM 630 N N . GLY A 1 84 ? -9.982 -10.591 5.724 1.00 95.62 84 GLY A N 1
ATOM 631 C CA . GLY A 1 84 ? -11.204 -10.449 4.926 1.00 95.62 84 GLY A CA 1
ATOM 632 C C . GLY A 1 84 ? -11.310 -9.110 4.189 1.00 95.62 84 GLY A C 1
ATOM 633 O O . GLY A 1 84 ? -12.413 -8.675 3.875 1.00 95.62 84 GLY A O 1
ATOM 634 N N . ILE A 1 85 ? -10.180 -8.444 3.947 1.00 96.00 85 ILE A N 1
ATOM 635 C CA . ILE A 1 85 ? -10.096 -7.204 3.174 1.00 96.00 85 ILE A CA 1
ATOM 636 C C . ILE A 1 85 ? -9.744 -7.577 1.737 1.00 96.00 85 ILE A C 1
ATOM 638 O O . ILE A 1 85 ? -8.793 -8.322 1.514 1.00 96.00 85 ILE A O 1
ATOM 642 N N . GLU A 1 86 ? -10.470 -7.021 0.771 1.00 95.50 86 GLU A N 1
ATOM 643 C CA . GLU A 1 86 ? -10.131 -7.107 -0.650 1.00 95.50 86 GLU A CA 1
ATOM 644 C C . GLU A 1 86 ? -9.289 -5.877 -1.037 1.00 95.50 86 GLU A C 1
ATOM 646 O O . GLU A 1 86 ? -9.836 -4.774 -1.146 1.00 95.50 86 GLU A O 1
ATOM 651 N N . PRO A 1 87 ? -7.952 -6.001 -1.163 1.00 95.75 87 PRO A N 1
ATOM 652 C CA . PRO A 1 87 ? -7.110 -4.866 -1.499 1.00 95.75 87 PRO A CA 1
ATOM 653 C C . PRO A 1 87 ? -7.167 -4.562 -2.998 1.00 95.75 87 PRO A C 1
ATOM 655 O O . PRO A 1 87 ? -7.186 -5.458 -3.839 1.00 95.75 87 PRO A O 1
ATOM 658 N N . ILE A 1 88 ? -7.094 -3.279 -3.337 1.00 94.19 88 ILE A N 1
ATOM 659 C CA . ILE A 1 88 ? -6.954 -2.814 -4.716 1.00 94.19 88 ILE A CA 1
ATOM 660 C C . ILE A 1 88 ? -5.459 -2.689 -5.022 1.00 94.19 88 ILE A C 1
ATOM 662 O O . ILE A 1 88 ? -4.738 -1.983 -4.319 1.00 94.19 88 ILE A O 1
ATOM 666 N N . VAL A 1 89 ? -4.982 -3.348 -6.075 1.00 92.19 89 VAL A N 1
ATOM 667 C CA . VAL A 1 89 ? -3.593 -3.228 -6.539 1.00 92.19 89 VAL A CA 1
ATOM 668 C C . VAL A 1 89 ? -3.586 -2.450 -7.848 1.00 92.19 89 VAL A C 1
ATOM 670 O O . VAL A 1 89 ? -4.250 -2.839 -8.805 1.00 92.19 89 VAL A O 1
ATOM 673 N N . LEU A 1 90 ? -2.867 -1.332 -7.867 1.00 90.38 90 LEU A N 1
ATOM 674 C CA . LEU A 1 90 ? -2.823 -0.392 -8.981 1.00 90.38 90 LEU A CA 1
ATOM 675 C C . LEU A 1 90 ? -1.385 -0.255 -9.489 1.00 90.38 90 LEU A C 1
ATOM 677 O O . LEU A 1 90 ? -0.503 0.152 -8.729 1.00 90.38 90 LEU A O 1
ATOM 681 N N . ASP A 1 91 ? -1.161 -0.548 -10.771 1.00 88.25 91 ASP A N 1
ATOM 682 C CA . ASP A 1 91 ? 0.132 -0.322 -11.424 1.00 88.25 91 ASP A CA 1
ATOM 683 C C . ASP A 1 91 ? 0.258 1.145 -11.848 1.00 88.25 91 ASP A C 1
ATOM 685 O O . ASP A 1 91 ? -0.444 1.632 -12.735 1.00 88.25 91 ASP A O 1
ATOM 689 N N . ILE A 1 92 ? 1.190 1.866 -11.229 1.00 86.12 92 ILE A N 1
ATOM 690 C CA . ILE A 1 92 ? 1.457 3.276 -11.531 1.00 86.12 92 ILE A CA 1
ATOM 691 C C . ILE A 1 92 ? 2.136 3.468 -12.897 1.00 86.12 92 ILE A C 1
ATOM 693 O O . ILE A 1 92 ? 2.331 4.609 -13.328 1.00 86.12 92 ILE A O 1
ATOM 697 N N . ALA A 1 93 ? 2.574 2.400 -13.568 1.00 83.06 93 ALA A N 1
ATOM 698 C CA . ALA A 1 93 ? 3.045 2.455 -14.950 1.00 83.06 93 ALA A CA 1
ATOM 699 C C . ALA A 1 93 ? 1.884 2.530 -15.959 1.00 83.06 93 ALA A C 1
ATOM 701 O O . ALA A 1 93 ? 2.107 2.976 -17.085 1.00 83.06 93 ALA A O 1
ATOM 702 N N . ASP A 1 94 ? 0.661 2.172 -15.557 1.00 82.50 94 ASP A N 1
ATOM 703 C CA . ASP A 1 94 ? -0.532 2.283 -16.395 1.00 82.50 94 ASP A CA 1
ATOM 704 C C . ASP A 1 94 ? -1.040 3.739 -16.451 1.00 82.50 94 ASP A C 1
ATOM 706 O O . ASP A 1 94 ? -1.265 4.407 -15.435 1.00 82.50 94 ASP A O 1
ATOM 710 N N . ASN A 1 95 ? -1.219 4.258 -17.667 1.00 77.19 95 ASN A N 1
ATOM 711 C CA . ASN A 1 95 ? -1.666 5.629 -17.908 1.00 77.19 95 ASN A CA 1
ATOM 712 C C . ASN A 1 95 ? -3.111 5.888 -17.456 1.00 77.19 95 ASN A C 1
ATOM 714 O O . ASN A 1 95 ? -3.432 7.016 -17.061 1.00 77.19 95 ASN A O 1
ATOM 718 N N . GLU A 1 96 ? -3.980 4.878 -17.495 1.00 79.19 96 GLU A N 1
ATOM 719 C CA . GLU A 1 96 ? -5.372 5.018 -17.052 1.00 79.19 96 GLU A CA 1
ATOM 720 C C . GLU A 1 96 ? -5.425 5.161 -15.526 1.00 79.19 96 GLU A C 1
ATOM 722 O O . GLU A 1 96 ? -6.012 6.112 -14.997 1.00 79.19 96 GLU A O 1
ATOM 727 N N . VAL A 1 97 ? -4.674 4.308 -14.826 1.00 79.38 97 VAL A N 1
ATOM 728 C CA . VAL A 1 97 ? -4.508 4.333 -13.365 1.00 79.38 97 VAL A CA 1
ATOM 729 C C . VAL A 1 97 ? -3.907 5.655 -12.887 1.00 79.38 97 VAL A C 1
ATOM 731 O O . VAL A 1 97 ? -4.353 6.220 -11.886 1.00 79.38 97 VAL A O 1
ATOM 734 N N . ARG A 1 98 ? -2.937 6.219 -13.618 1.00 72.62 98 ARG A N 1
ATOM 735 C CA . ARG A 1 98 ? -2.345 7.529 -13.282 1.00 72.62 98 ARG A CA 1
ATOM 736 C C . ARG A 1 98 ? -3.375 8.650 -13.199 1.00 72.62 98 ARG A C 1
ATOM 738 O O . ARG A 1 98 ? -3.239 9.546 -12.364 1.00 72.62 98 ARG A O 1
ATOM 745 N N . SER A 1 99 ? -4.386 8.623 -14.063 1.00 72.94 99 SER A N 1
ATOM 746 C CA . SER A 1 99 ? -5.456 9.624 -14.047 1.00 72.94 99 SER A CA 1
ATOM 747 C C . SER A 1 99 ? -6.345 9.460 -12.813 1.00 72.94 99 SER A C 1
ATOM 749 O O . SER A 1 99 ? -6.711 10.455 -12.187 1.00 72.94 99 SER A O 1
ATOM 751 N N . GLU A 1 100 ? -6.615 8.219 -12.404 1.00 73.31 100 GLU A N 1
ATOM 752 C CA . GLU A 1 100 ? -7.342 7.915 -11.169 1.00 73.31 100 GLU A CA 1
ATOM 753 C C . GLU A 1 100 ? -6.546 8.321 -9.917 1.00 73.31 100 GLU A C 1
ATOM 755 O O . GLU A 1 100 ? -7.092 8.963 -9.018 1.00 73.31 100 GLU A O 1
ATOM 760 N N . MET A 1 101 ? -5.237 8.060 -9.881 1.00 74.94 101 MET A N 1
ATOM 761 C CA . MET A 1 101 ? -4.364 8.432 -8.760 1.00 74.94 101 MET A CA 1
ATOM 762 C C . MET A 1 101 ? -4.337 9.938 -8.476 1.00 74.94 101 MET A C 1
ATOM 764 O O . MET A 1 101 ? -4.229 10.342 -7.314 1.00 74.94 101 MET A O 1
ATOM 768 N N . LYS A 1 102 ? -4.489 10.782 -9.508 1.00 73.25 102 LYS A N 1
ATOM 769 C CA . LYS A 1 102 ? -4.636 12.236 -9.319 1.00 73.25 102 LYS A CA 1
ATOM 770 C C . LYS A 1 102 ? -5.844 12.568 -8.444 1.00 73.25 102 LYS A C 1
ATOM 772 O O . LYS A 1 102 ? -5.755 13.474 -7.622 1.00 73.25 102 LYS A O 1
ATOM 777 N N . SER A 1 103 ? -6.940 11.815 -8.568 1.00 72.69 103 SER A N 1
ATOM 778 C CA . SER A 1 103 ? -8.136 12.004 -7.735 1.00 72.69 103 SER A CA 1
ATOM 779 C C . SER A 1 103 ? -7.906 11.611 -6.272 1.00 72.69 103 SER A C 1
ATOM 781 O O . SER A 1 103 ? -8.448 12.247 -5.369 1.00 72.69 103 SER A O 1
ATOM 783 N N . TYR A 1 104 ? -7.031 10.629 -6.031 1.00 76.31 104 TYR A N 1
ATOM 784 C CA . TYR A 1 104 ? -6.573 10.276 -4.688 1.00 76.31 104 TYR A CA 1
ATOM 785 C C . TYR A 1 104 ? -5.597 11.307 -4.114 1.00 76.31 104 TYR A C 1
ATOM 787 O O . TYR A 1 104 ? -5.354 11.309 -2.910 1.00 76.31 104 TYR A O 1
ATOM 795 N N . GLY A 1 105 ? -5.050 12.206 -4.939 1.00 72.94 105 GLY A N 1
ATOM 796 C CA . GLY A 1 105 ? -4.047 13.182 -4.518 1.00 72.94 105 GLY A CA 1
ATOM 797 C C . GLY A 1 105 ? -2.768 12.520 -4.000 1.00 72.94 105 GLY A C 1
ATOM 798 O O . GLY A 1 105 ? -2.074 13.103 -3.170 1.00 72.94 105 GLY A O 1
ATOM 799 N N . VAL A 1 106 ? -2.484 11.291 -4.449 1.00 72.88 106 VAL A N 1
ATOM 800 C CA . VAL A 1 106 ? -1.298 10.526 -4.058 1.00 72.88 106 VAL A CA 1
ATOM 801 C C . VAL A 1 106 ? -0.353 10.455 -5.243 1.00 72.88 106 VAL A C 1
ATOM 803 O O . VAL A 1 106 ? -0.698 9.945 -6.307 1.00 72.88 106 VAL A O 1
ATOM 806 N N . GLN A 1 107 ? 0.866 10.942 -5.039 1.00 73.25 107 GLN A N 1
ATOM 807 C CA . GLN A 1 107 ? 1.938 10.844 -6.017 1.00 73.25 107 GLN A CA 1
ATOM 808 C C . GLN A 1 107 ? 2.955 9.814 -5.523 1.00 73.25 107 GLN A C 1
ATOM 810 O O . GLN A 1 107 ? 3.889 10.137 -4.791 1.00 73.25 107 GLN A O 1
ATOM 815 N N . ALA A 1 108 ? 2.741 8.552 -5.890 1.00 71.12 108 ALA A N 1
ATOM 816 C CA . ALA A 1 108 ? 3.714 7.498 -5.629 1.00 71.12 108 ALA A CA 1
ATOM 817 C C . ALA A 1 108 ? 4.862 7.584 -6.645 1.00 71.12 108 ALA A C 1
ATOM 819 O O . ALA A 1 108 ? 4.644 7.795 -7.839 1.00 71.12 108 ALA A O 1
ATOM 820 N N . GLN A 1 109 ? 6.091 7.440 -6.158 1.00 71.50 109 GLN A N 1
ATOM 821 C CA . GLN A 1 109 ? 7.283 7.277 -6.995 1.00 71.50 109 GLN A CA 1
ATOM 822 C C . GLN A 1 109 ? 7.582 5.777 -7.173 1.00 71.50 109 GLN A C 1
ATOM 824 O O . GLN A 1 109 ? 6.719 4.942 -6.919 1.00 71.50 109 GLN A O 1
ATOM 829 N N . LEU A 1 110 ? 8.806 5.404 -7.563 1.00 72.75 110 LEU A N 1
ATOM 830 C CA . LEU A 1 110 ? 9.275 4.008 -7.676 1.00 72.75 110 LEU A CA 1
ATOM 831 C C . LEU A 1 110 ? 9.416 3.282 -6.314 1.00 72.75 110 LEU A C 1
ATOM 833 O O . LEU A 1 110 ? 10.261 2.402 -6.143 1.00 72.75 110 LEU A O 1
ATOM 837 N N . THR A 1 111 ? 8.590 3.656 -5.339 1.00 82.31 111 THR A N 1
ATOM 838 C CA . THR A 1 111 ? 8.551 3.122 -3.981 1.00 82.31 111 THR A CA 1
ATOM 839 C C . THR A 1 111 ? 7.161 2.536 -3.737 1.00 82.31 111 THR A C 1
ATOM 841 O O . THR A 1 111 ? 6.176 3.249 -3.956 1.00 82.31 111 THR A O 1
ATOM 844 N N . PRO A 1 112 ? 7.055 1.289 -3.235 1.00 88.00 112 PRO A N 1
ATOM 845 C CA . PRO A 1 112 ? 5.764 0.701 -2.899 1.00 88.00 112 PRO A CA 1
ATOM 846 C C . PRO A 1 112 ? 5.015 1.625 -1.937 1.00 88.00 112 PRO A C 1
ATOM 848 O O . PRO A 1 112 ? 5.576 2.023 -0.915 1.00 88.00 112 PRO A O 1
ATOM 851 N N . THR A 1 113 ? 3.781 1.990 -2.268 1.00 91.62 113 THR A N 1
ATOM 852 C CA . THR A 1 113 ? 2.963 2.878 -1.434 1.00 91.62 113 THR A CA 1
ATOM 853 C C . THR A 1 113 ? 1.669 2.171 -1.080 1.00 91.62 113 THR A C 1
ATOM 855 O O . THR A 1 113 ? 0.984 1.651 -1.955 1.00 91.62 113 THR A O 1
ATOM 858 N N . PHE A 1 114 ? 1.334 2.157 0.204 1.00 93.88 114 PHE A N 1
ATOM 859 C CA . PHE A 1 114 ? 0.168 1.470 0.739 1.00 93.88 114 PHE A CA 1
ATOM 860 C C . PHE A 1 114 ? -0.765 2.478 1.389 1.00 93.88 114 PHE A C 1
ATOM 862 O O . PHE A 1 114 ? -0.330 3.349 2.142 1.00 93.88 114 PHE A O 1
ATOM 869 N N . ILE A 1 115 ? -2.052 2.346 1.114 1.00 94.12 115 ILE A N 1
ATOM 870 C CA . ILE A 1 115 ? -3.106 3.195 1.652 1.00 94.12 115 ILE A CA 1
ATOM 871 C C . ILE A 1 115 ? -4.072 2.283 2.398 1.00 94.12 115 ILE A C 1
ATOM 873 O O . ILE A 1 115 ? -4.580 1.326 1.829 1.00 94.12 115 ILE A O 1
ATOM 877 N N . PHE A 1 116 ? -4.313 2.586 3.667 1.00 95.50 116 PHE A N 1
ATOM 878 C CA . PHE A 1 116 ? -5.250 1.915 4.559 1.00 95.50 116 PHE A CA 1
ATOM 879 C C . PHE A 1 116 ? -6.217 2.964 5.100 1.00 95.50 116 PHE A C 1
ATOM 881 O O . PHE A 1 116 ? -5.970 3.593 6.139 1.00 95.50 116 PHE A O 1
ATOM 888 N N . GLY A 1 117 ? -7.300 3.222 4.375 1.00 94.00 117 GLY A N 1
ATOM 889 C CA . GLY A 1 117 ? -8.197 4.305 4.735 1.00 94.00 117 GLY A CA 1
ATOM 890 C C . GLY A 1 117 ? -7.491 5.658 4.621 1.00 94.00 117 GLY A C 1
ATOM 891 O O . GLY A 1 117 ? -6.926 6.047 3.601 1.00 94.00 117 GLY A O 1
ATOM 892 N N . CYS A 1 118 ? -7.442 6.354 5.751 1.00 92.25 118 CYS A N 1
ATOM 893 C CA . CYS A 1 118 ? -6.744 7.630 5.886 1.00 92.25 118 CYS A CA 1
ATOM 894 C C . CYS A 1 118 ? -5.255 7.482 6.232 1.00 92.25 118 CYS A C 1
ATOM 896 O O . CYS A 1 118 ? -4.573 8.492 6.391 1.00 92.25 118 CYS A O 1
ATOM 898 N N . HIS A 1 119 ? -4.758 6.259 6.432 1.00 92.81 119 HIS A N 1
ATOM 899 C CA . HIS A 1 119 ? -3.374 5.983 6.806 1.00 92.81 119 HIS A CA 1
ATOM 900 C C . HIS A 1 119 ? -2.569 5.591 5.563 1.00 92.81 119 HIS A C 1
ATOM 902 O O . HIS A 1 119 ? -2.915 4.634 4.884 1.00 92.81 119 HIS A O 1
ATOM 908 N N . ILE A 1 120 ? -1.498 6.319 5.267 1.00 91.81 120 ILE A N 1
ATOM 909 C CA . ILE A 1 120 ? -0.618 6.071 4.125 1.00 91.81 120 ILE A CA 1
ATOM 910 C C . ILE A 1 120 ? 0.753 5.645 4.648 1.00 91.81 120 ILE A C 1
ATOM 912 O O . ILE A 1 120 ? 1.312 6.285 5.541 1.00 91.81 120 ILE A O 1
ATOM 916 N N . VAL A 1 121 ? 1.302 4.580 4.074 1.00 92.25 121 VAL A N 1
ATOM 917 C CA . VAL A 1 121 ? 2.603 4.009 4.428 1.00 92.25 121 VAL A CA 1
ATOM 918 C C . VAL A 1 121 ? 3.448 3.860 3.168 1.00 92.25 121 VAL A C 1
ATOM 920 O O . VAL A 1 121 ? 2.989 3.341 2.152 1.00 92.25 121 VAL A O 1
ATOM 923 N N . LEU A 1 122 ? 4.691 4.324 3.235 1.00 90.25 122 LEU A N 1
ATOM 924 C CA . LEU A 1 122 ? 5.665 4.279 2.1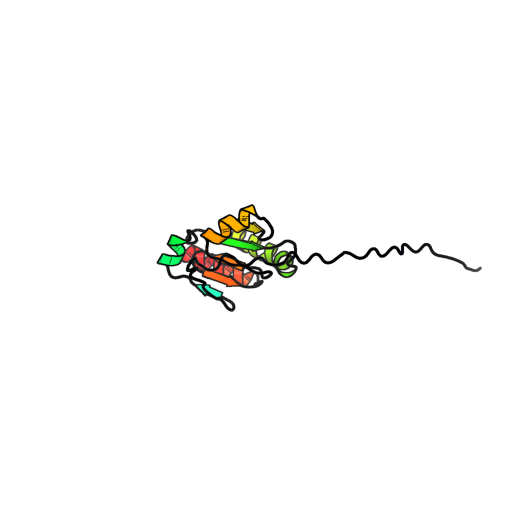53 1.00 90.25 122 LEU A CA 1
ATOM 925 C C . LEU A 1 122 ? 6.718 3.202 2.415 1.00 90.25 122 LEU A C 1
ATOM 927 O O . LEU A 1 122 ? 7.232 3.049 3.525 1.00 90.25 122 LEU A O 1
ATOM 931 N N . GLY A 1 123 ? 7.100 2.515 1.346 1.00 89.31 123 GLY A N 1
ATOM 932 C CA . GLY A 1 123 ? 8.114 1.473 1.354 1.00 89.31 123 GLY A CA 1
ATOM 933 C C . GLY A 1 123 ? 7.561 0.109 1.752 1.00 89.31 123 GLY A C 1
ATOM 934 O O . GLY A 1 123 ? 6.539 -0.005 2.428 1.00 89.31 123 GLY A O 1
ATOM 935 N N . ALA A 1 124 ? 8.273 -0.933 1.326 1.00 91.56 124 ALA A N 1
ATOM 936 C CA . ALA A 1 124 ? 7.982 -2.313 1.696 1.00 91.56 124 ALA A CA 1
ATOM 937 C C . ALA A 1 124 ? 7.967 -2.478 3.223 1.00 91.56 124 ALA A C 1
ATOM 939 O O . ALA A 1 124 ? 8.856 -1.974 3.914 1.00 91.56 124 ALA A O 1
ATOM 940 N N . GLN A 1 125 ? 6.968 -3.195 3.732 1.00 93.75 125 GLN A N 1
ATOM 941 C CA . GLN A 1 125 ? 6.831 -3.508 5.152 1.00 93.75 125 GLN A CA 1
ATOM 942 C C . GLN A 1 125 ? 6.897 -5.020 5.373 1.00 93.75 125 GLN A C 1
ATOM 944 O O . GLN A 1 125 ? 6.796 -5.810 4.435 1.00 93.75 125 GLN A O 1
ATOM 949 N N . SER A 1 126 ? 7.064 -5.425 6.632 1.00 94.38 126 SER A N 1
ATOM 950 C CA . SER A 1 126 ? 6.915 -6.830 7.008 1.00 94.38 126 SER A CA 1
ATOM 951 C C . SER A 1 126 ? 5.441 -7.239 7.028 1.00 94.38 126 SER A C 1
ATOM 953 O O . SER A 1 126 ? 4.548 -6.407 7.229 1.00 94.38 126 SER A O 1
ATOM 955 N N . LYS A 1 127 ? 5.182 -8.543 6.914 1.00 94.31 127 LYS A N 1
ATOM 956 C CA . LYS A 1 127 ? 3.834 -9.111 7.030 1.00 94.31 127 LYS A CA 1
ATOM 957 C C . LYS A 1 127 ? 3.125 -8.718 8.332 1.00 94.31 127 LYS A C 1
ATOM 959 O O . LYS A 1 127 ? 1.944 -8.380 8.313 1.00 94.31 127 LYS A O 1
ATOM 964 N N . GLU A 1 128 ? 3.836 -8.702 9.458 1.00 96.31 128 GLU A N 1
ATOM 965 C CA . GLU A 1 128 ? 3.290 -8.312 10.769 1.00 96.31 128 GLU A CA 1
ATOM 966 C C . GLU A 1 128 ? 2.832 -6.853 10.770 1.00 96.31 128 GLU A C 1
ATOM 968 O O . GLU A 1 128 ? 1.811 -6.508 11.366 1.00 96.31 128 GLU A O 1
ATOM 973 N N . THR A 1 129 ? 3.571 -5.995 10.066 1.00 96.06 129 THR A N 1
ATOM 974 C CA . THR A 1 129 ? 3.213 -4.585 9.925 1.00 96.06 129 THR A CA 1
ATOM 975 C C . THR A 1 129 ? 1.932 -4.432 9.114 1.00 96.06 129 THR A C 1
ATOM 977 O O . THR A 1 129 ? 1.050 -3.684 9.531 1.00 96.06 129 THR A O 1
ATOM 980 N N . TYR A 1 130 ? 1.779 -5.172 8.013 1.00 97.12 130 TYR A N 1
ATOM 981 C CA . TYR A 1 130 ? 0.536 -5.156 7.239 1.00 97.12 130 TYR A CA 1
ATOM 982 C C . TYR A 1 130 ? -0.660 -5.670 8.038 1.00 97.12 130 TYR A C 1
ATOM 984 O O . TYR A 1 130 ? -1.720 -5.049 7.996 1.00 97.12 130 TYR A O 1
ATOM 992 N N . LEU A 1 131 ? -0.490 -6.738 8.822 1.00 97.25 131 LEU A N 1
ATOM 993 C CA . LEU A 1 131 ? -1.546 -7.248 9.703 1.00 97.25 131 LEU A CA 1
ATOM 994 C C . LEU A 1 131 ? -2.002 -6.187 10.712 1.00 97.25 131 LEU A C 1
ATOM 996 O O . LEU A 1 131 ? -3.203 -5.959 10.850 1.00 97.25 131 LEU A O 1
ATOM 1000 N N . ARG A 1 132 ? -1.053 -5.492 11.354 1.00 96.62 132 ARG A N 1
ATOM 1001 C CA . ARG A 1 132 ? -1.355 -4.378 12.265 1.00 96.62 132 ARG A CA 1
ATOM 1002 C C . ARG A 1 132 ? -2.115 -3.255 11.558 1.00 96.62 132 ARG A C 1
ATOM 1004 O O . ARG A 1 132 ? -3.079 -2.736 12.109 1.00 96.62 132 ARG A O 1
ATOM 1011 N N . LEU A 1 133 ? -1.691 -2.870 10.354 1.00 96.44 133 LEU A N 1
ATOM 1012 C CA . LEU A 1 133 ? -2.345 -1.805 9.585 1.00 96.44 133 LEU A CA 1
ATOM 1013 C C . LEU A 1 133 ? -3.772 -2.187 9.172 1.00 96.44 133 LEU A C 1
ATOM 1015 O O . LEU A 1 133 ? -4.667 -1.347 9.243 1.00 96.44 133 LEU A O 1
ATOM 1019 N N . CYS A 1 134 ? -4.000 -3.452 8.811 1.00 96.94 134 CYS A N 1
ATOM 1020 C CA . CYS A 1 134 ? -5.339 -3.977 8.547 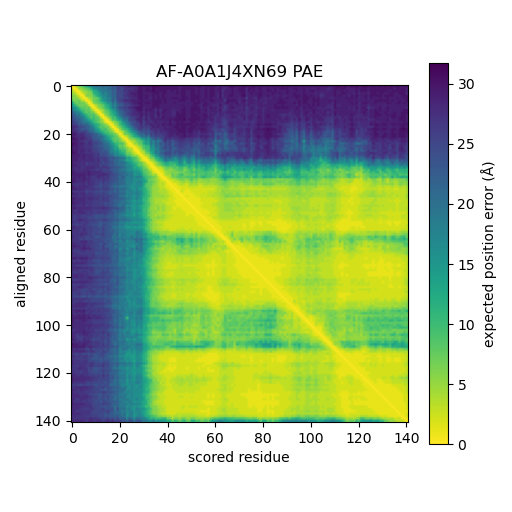1.00 96.94 134 CYS A CA 1
ATOM 1021 C C . CYS A 1 134 ? -6.226 -3.913 9.798 1.00 96.94 134 CYS A C 1
ATOM 1023 O O . CYS A 1 134 ? -7.370 -3.475 9.711 1.00 96.94 134 CYS A O 1
ATOM 1025 N N . ASP A 1 135 ? -5.699 -4.296 10.965 1.00 96.69 135 ASP A N 1
ATOM 1026 C CA . ASP A 1 135 ? -6.436 -4.209 12.232 1.00 96.69 135 ASP A CA 1
ATOM 1027 C C . ASP A 1 135 ? -6.802 -2.762 12.584 1.00 96.69 135 ASP A C 1
ATOM 1029 O O . ASP A 1 135 ? -7.937 -2.472 12.962 1.00 96.69 135 ASP A O 1
ATOM 1033 N N . GLU A 1 136 ? -5.865 -1.828 12.406 1.00 95.38 136 GLU A N 1
ATOM 1034 C CA . GLU A 1 136 ? -6.124 -0.401 12.610 1.00 95.38 136 GLU A CA 1
ATOM 1035 C C . GLU A 1 136 ? -7.171 0.160 11.646 1.00 95.38 136 GLU A C 1
ATOM 1037 O O . GLU A 1 136 ? -7.942 1.042 12.031 1.00 95.38 136 GLU A O 1
ATOM 1042 N N . PHE A 1 137 ? -7.173 -0.312 10.400 1.00 95.75 137 PHE A N 1
ATOM 1043 C CA . PHE A 1 137 ? -8.150 0.072 9.389 1.00 95.75 137 PHE A CA 1
ATOM 1044 C C . PHE A 1 137 ? -9.552 -0.424 9.754 1.00 95.75 137 PHE A C 1
ATOM 1046 O O . PHE A 1 137 ? -10.486 0.374 9.792 1.00 95.75 137 PHE A O 1
ATOM 1053 N N . LEU A 1 138 ? -9.688 -1.706 10.104 1.00 94.94 138 LEU A N 1
ATOM 1054 C CA . LEU A 1 138 ? -10.968 -2.305 10.490 1.00 94.94 138 LEU A CA 1
ATOM 1055 C C . LEU A 1 138 ? -11.538 -1.703 11.778 1.00 94.94 138 LEU A C 1
ATOM 1057 O O . LEU A 1 138 ? -12.745 -1.536 11.888 1.00 94.94 138 LEU A O 1
ATOM 1061 N N . ALA A 1 139 ? -10.688 -1.319 12.734 1.00 92.75 139 ALA A N 1
ATOM 1062 C CA . ALA A 1 139 ? -11.125 -0.670 13.972 1.00 92.75 139 ALA A CA 1
ATOM 1063 C C . ALA A 1 139 ? -11.687 0.755 13.774 1.00 92.75 139 ALA A C 1
ATOM 1065 O O . ALA A 1 139 ? -12.168 1.361 14.733 1.00 92.75 139 ALA A O 1
ATOM 1066 N N . LYS A 1 140 ? -11.557 1.323 12.569 1.00 83.31 140 LYS A N 1
ATOM 1067 C CA . LYS A 1 140 ? -11.963 2.696 12.228 1.00 83.31 140 LYS A CA 1
ATOM 1068 C C . LYS A 1 140 ? -13.099 2.767 11.205 1.00 83.31 140 LYS A C 1
ATOM 1070 O O . LYS A 1 140 ? -13.509 3.887 10.892 1.00 83.31 140 LYS A O 1
ATOM 1075 N N . GLN A 1 141 ? -13.552 1.624 10.690 1.00 69.75 141 GLN A N 1
ATOM 1076 C CA . GLN A 1 141 ? -14.786 1.518 9.908 1.00 69.75 141 GLN A CA 1
ATOM 1077 C C . GLN A 1 141 ? -16.003 1.523 10.834 1.00 69.75 141 GLN A C 1
ATOM 1079 O O . GLN A 1 141 ? -17.010 2.157 10.452 1.00 69.75 141 GLN A O 1
#

Radius of gyration: 21.51 Å; Cα contacts (8 Å, |Δi|>4): 166; chains: 1; bounding box: 57×71×43 Å

Secondary structure (DSSP, 8-state):
-------------------------PPPTTS-------SSEEE--HHHHHHTT-TT-EEEEE-TT-HHHHHHHHHHHHHHHTTT---EEEETTSHHHHHHHHHHT----SS-EEEETTEEEES---HHHHHHHHHHHHTT-

Solvent-accessible surface area (backbone atoms only — not comparable to full-atom values): 8752 Å² total; per-residue (Å²): 134,89,79,90,84,88,85,88,81,82,87,82,78,90,72,86,78,78,83,72,77,80,74,83,75,77,77,76,94,82,66,92,72,81,77,79,88,69,91,46,60,48,68,54,55,70,70,58,16,54,76,34,69,25,58,91,40,38,38,38,43,34,39,99,86,23,70,60,26,69,69,3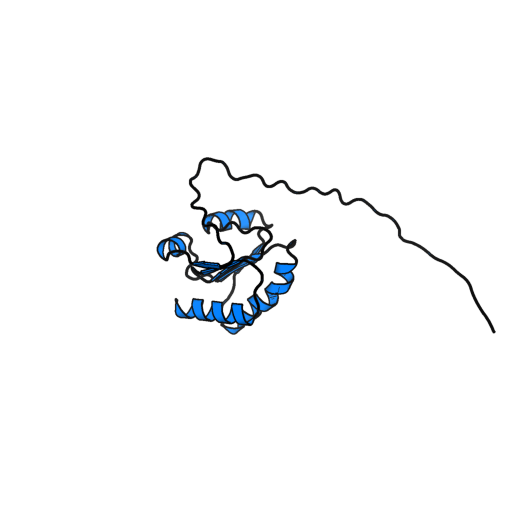0,47,63,40,47,51,53,29,31,53,76,69,74,43,82,68,46,79,43,50,65,80,40,73,71,51,46,60,53,34,58,62,53,62,56,85,74,66,92,46,31,31,38,33,40,26,37,39,38,39,51,48,71,65,55,46,69,54,40,38,52,48,50,52,58,38,64,78,70,111

Nearest PDB structures (foldseek):
  2o87-assembly1_A  TM=6.378E-01  e=5.880E-04  Staphylococcus aureus
  2o85-assembly1_A  TM=6.382E-01  e=7.121E-04  Staphylococcus aureus
  3tco-assembly3_C  TM=6.013E-01  e=4.554E-04  Saccharolobus solfataricus
  2o7k-assembly1_A  TM=6.083E-01  e=6.268E-04  Staphylococcus aureus
  5j7d-assembly8_H  TM=5.733E-01  e=3.734E-02  synthetic construct

Foldseek 3Di:
DDDDDYDDDDPDDDDDPPDPPVDDDDDDDPDPLPQDDDPFKDFDDPVLLVQLVQQLAKEKEAAPVQPQRVVQVVLLCVLCVVLVHDHHYHHCVDPVSVVSVVSNSDDDDSWIWIGQRRMIGTHRDGSVVSNVSNVVSVVRD

Sequence (141 aa):
MTLIVGCSKQADVTQPVENKEAAYEPAPPNEPVEIITLTKEGRLSQGDCMKRKLNDKVIMLESMFCGHCKATMPDFISACEGKGIEPIVLDIADNEVRSEMKSYGVQAQLTPTFIFGCHIVLGAQSKETYLRLCDEFLAKQ